Protein AF-A0ABD0MLN9-F1 (afdb_monomer_lite)

Structure (mmCIF, N/CA/C/O backbone):
data_AF-A0ABD0MLN9-F1
#
_entry.id   AF-A0ABD0MLN9-F1
#
loop_
_atom_site.group_PDB
_atom_site.id
_atom_site.type_symbol
_atom_site.label_atom_id
_atom_site.label_alt_id
_atom_site.label_comp_id
_atom_site.label_asym_id
_atom_site.label_entity_id
_atom_site.label_seq_id
_atom_site.pdbx_PDB_ins_code
_atom_site.Cartn_x
_atom_site.Cartn_y
_atom_site.Cartn_z
_atom_site.occupancy
_atom_site.B_iso_or_equiv
_atom_site.auth_seq_id
_atom_site.auth_comp_id
_atom_site.auth_asym_id
_atom_site.auth_atom_id
_atom_site.pdbx_PDB_model_num
ATOM 1 N N . PHE A 1 1 ? -8.188 5.119 -1.492 1.00 92.81 1 PHE A N 1
ATOM 2 C CA . PHE A 1 1 ? -7.077 5.698 -2.276 1.00 92.81 1 PHE A CA 1
ATOM 3 C C . PHE A 1 1 ? -7.629 6.707 -3.262 1.00 92.81 1 PHE A C 1
ATOM 5 O O . PHE A 1 1 ? -8.692 6.470 -3.816 1.00 92.81 1 PHE A O 1
ATOM 12 N N . MET A 1 2 ? -6.922 7.811 -3.482 1.00 95.19 2 MET A N 1
ATOM 13 C CA . MET A 1 2 ? -7.246 8.811 -4.505 1.00 95.19 2 MET A CA 1
ATOM 14 C C . MET A 1 2 ? -6.347 8.648 -5.739 1.00 95.19 2 MET A C 1
ATOM 16 O O . MET A 1 2 ? -6.814 8.836 -6.862 1.00 95.19 2 MET A O 1
ATOM 20 N N . MET A 1 3 ? -5.100 8.208 -5.547 1.00 96.62 3 MET A N 1
ATOM 21 C CA . MET A 1 3 ? -4.138 7.905 -6.611 1.00 96.62 3 MET A CA 1
ATOM 22 C C . MET A 1 3 ? -3.256 6.714 -6.216 1.00 96.62 3 MET A C 1
ATOM 24 O O . MET A 1 3 ? -2.905 6.582 -5.041 1.00 96.62 3 MET A O 1
ATOM 28 N N . LEU A 1 4 ? -2.900 5.892 -7.202 1.00 98.06 4 LEU A N 1
ATOM 29 C CA . LEU A 1 4 ? -1.835 4.893 -7.143 1.00 98.06 4 LEU A CA 1
ATOM 30 C C . LEU A 1 4 ? -1.061 4.971 -8.468 1.00 98.06 4 LEU A C 1
ATOM 32 O O . LEU A 1 4 ? -1.686 5.019 -9.525 1.00 98.06 4 LEU A O 1
ATOM 36 N N . SER A 1 5 ? 0.263 5.044 -8.402 1.00 98.31 5 SER A N 1
ATOM 37 C CA . SER A 1 5 ? 1.179 5.082 -9.542 1.00 98.31 5 SER A CA 1
ATOM 38 C C . SER A 1 5 ? 2.496 4.451 -9.094 1.00 98.31 5 SER A C 1
ATOM 40 O O . SER A 1 5 ? 3.353 5.130 -8.533 1.00 98.31 5 SER A O 1
ATOM 42 N N . LEU A 1 6 ? 2.597 3.131 -9.250 1.00 98.25 6 LEU A N 1
ATOM 43 C CA . LEU A 1 6 ? 3.741 2.293 -8.872 1.00 98.25 6 LEU A CA 1
ATOM 44 C C . LEU A 1 6 ? 4.126 1.369 -10.032 1.00 98.25 6 LEU A C 1
ATOM 46 O O . LEU A 1 6 ? 3.343 1.204 -10.975 1.00 98.25 6 LEU A O 1
ATOM 50 N N . GLU A 1 7 ? 5.282 0.705 -9.942 1.00 98.31 7 GLU A N 1
ATOM 51 C CA . GLU A 1 7 ? 5.617 -0.365 -10.882 1.00 98.31 7 GLU A CA 1
ATOM 52 C C . GLU A 1 7 ? 4.531 -1.451 -10.877 1.00 98.31 7 GLU A C 1
ATOM 54 O O . GLU A 1 7 ? 4.103 -1.935 -9.830 1.00 98.31 7 GLU A O 1
ATOM 59 N N . PHE A 1 8 ? 4.059 -1.832 -12.065 1.00 97.88 8 PHE A N 1
ATOM 60 C CA . PHE A 1 8 ? 3.139 -2.953 -12.212 1.00 97.88 8 PHE A CA 1
ATOM 61 C C . PHE A 1 8 ? 3.908 -4.271 -12.313 1.00 97.88 8 PHE A C 1
ATOM 63 O O . PHE A 1 8 ? 4.771 -4.437 -13.176 1.00 97.88 8 PHE A O 1
ATOM 70 N N . ASP A 1 9 ? 3.502 -5.233 -11.493 1.00 96.38 9 ASP A N 1
ATOM 71 C CA . ASP A 1 9 ? 3.883 -6.635 -11.589 1.00 96.38 9 ASP A CA 1
ATOM 72 C C . ASP A 1 9 ? 2.684 -7.509 -11.191 1.00 96.38 9 ASP A C 1
ATOM 74 O O . ASP A 1 9 ? 1.903 -7.139 -10.316 1.00 96.38 9 ASP A O 1
ATOM 78 N N . HIS A 1 10 ? 2.545 -8.697 -11.786 1.00 95.56 10 HIS A N 1
ATOM 79 C CA . HIS A 1 10 ? 1.407 -9.594 -11.531 1.00 95.56 10 HIS A CA 1
ATOM 80 C C . HIS A 1 10 ? 1.271 -10.035 -10.066 1.00 95.56 10 HIS A C 1
ATOM 82 O O . HIS A 1 10 ? 0.187 -10.418 -9.629 1.00 95.56 10 HIS A O 1
ATOM 88 N N . SER A 1 11 ? 2.368 -9.999 -9.319 1.00 95.75 11 SER A N 1
ATOM 89 C CA . SER A 1 11 ? 2.463 -10.400 -7.915 1.00 95.75 11 SER A CA 1
ATOM 90 C C . SER A 1 11 ? 2.811 -9.241 -6.979 1.00 95.75 11 SER A C 1
ATOM 92 O O . SER A 1 11 ? 2.921 -9.462 -5.771 1.00 95.75 11 SER A O 1
ATOM 94 N N . CYS A 1 12 ? 2.962 -8.021 -7.509 1.00 96.81 12 CYS A N 1
ATOM 95 C CA . CYS A 1 12 ? 3.347 -6.824 -6.767 1.00 96.81 12 CYS A CA 1
ATOM 96 C C . CYS A 1 12 ? 4.553 -7.068 -5.840 1.00 96.81 12 CYS A C 1
ATOM 98 O O . CYS A 1 12 ? 4.440 -6.940 -4.619 1.00 96.81 12 CYS A O 1
ATOM 100 N N . GLN A 1 13 ? 5.686 -7.503 -6.404 1.00 96.56 13 GLN A N 1
ATOM 101 C CA . GLN A 1 13 ? 6.888 -7.827 -5.615 1.00 96.56 13 GLN A CA 1
ATOM 102 C C . GLN A 1 13 ? 7.893 -6.673 -5.502 1.00 96.56 13 GLN A C 1
ATOM 104 O O . GLN A 1 13 ? 8.640 -6.645 -4.527 1.00 96.56 13 GLN A O 1
ATOM 109 N N . TYR A 1 14 ? 7.915 -5.768 -6.487 1.00 97.31 14 TYR A N 1
ATOM 110 C CA . TYR A 1 14 ? 8.877 -4.663 -6.582 1.00 97.31 14 TYR A CA 1
ATOM 111 C C . TYR A 1 14 ? 8.396 -3.462 -5.762 1.00 97.31 14 TYR A C 1
ATOM 113 O O . TYR A 1 14 ? 8.746 -3.332 -4.589 1.00 97.31 14 TYR A O 1
ATOM 121 N N . ASP A 1 15 ? 7.488 -2.671 -6.333 1.00 98.44 15 ASP A N 1
ATOM 122 C CA . ASP A 1 15 ? 6.836 -1.562 -5.649 1.00 98.44 15 ASP A CA 1
ATOM 123 C C . ASP A 1 15 ? 5.419 -1.940 -5.228 1.00 98.44 15 ASP A C 1
ATOM 125 O O . ASP A 1 15 ? 4.609 -2.377 -6.050 1.00 98.44 15 ASP A O 1
ATOM 129 N N . TYR A 1 16 ? 5.075 -1.738 -3.958 1.00 98.38 16 TYR A N 1
ATOM 130 C CA . TYR A 1 16 ? 3.704 -1.946 -3.505 1.00 98.38 16 TYR A CA 1
ATOM 131 C C . TYR A 1 16 ? 3.349 -1.183 -2.236 1.00 98.38 16 TYR A C 1
ATOM 133 O O . TYR A 1 16 ? 4.173 -0.937 -1.354 1.00 98.38 16 TYR A O 1
ATOM 141 N N . VAL A 1 17 ? 2.054 -0.893 -2.111 1.00 98.31 17 VAL A N 1
ATOM 142 C CA . VAL A 1 17 ? 1.424 -0.527 -0.843 1.00 98.31 17 VAL A CA 1
ATOM 143 C C . VAL A 1 17 ? 0.685 -1.742 -0.303 1.00 98.31 17 VAL A C 1
ATOM 145 O O . VAL A 1 17 ? -0.200 -2.294 -0.959 1.00 98.31 17 VAL A O 1
ATOM 148 N N . GLU A 1 18 ? 1.024 -2.150 0.911 1.00 98.38 18 GLU A N 1
ATOM 149 C CA . GLU A 1 18 ? 0.321 -3.183 1.658 1.00 98.38 18 GLU A CA 1
ATOM 150 C C . GLU A 1 18 ? -0.493 -2.548 2.786 1.00 98.38 18 GLU A C 1
ATOM 152 O O . GLU A 1 18 ? 0.005 -1.732 3.563 1.00 98.38 18 GLU A O 1
ATOM 157 N N . VAL A 1 19 ? -1.765 -2.929 2.870 1.00 98.06 19 VAL A N 1
ATOM 158 C CA . VAL A 1 19 ? -2.702 -2.427 3.877 1.00 98.06 19 VAL A CA 1
ATOM 159 C C . VAL A 1 19 ? -3.049 -3.552 4.836 1.00 98.06 19 VAL A C 1
ATOM 161 O O . VAL A 1 19 ? -3.474 -4.630 4.409 1.00 98.06 19 VAL A O 1
ATOM 164 N N . ARG A 1 20 ? -2.886 -3.300 6.135 1.00 98.38 20 ARG A N 1
ATOM 165 C CA . ARG A 1 20 ? -3.127 -4.268 7.208 1.00 98.38 20 ARG A CA 1
ATOM 166 C C . ARG A 1 20 ? -4.171 -3.760 8.194 1.00 98.38 20 ARG A C 1
ATOM 168 O O . ARG A 1 20 ? -4.245 -2.570 8.485 1.00 98.38 20 ARG A O 1
ATOM 175 N N . ASP A 1 21 ? -4.968 -4.690 8.700 1.00 97.81 21 ASP A N 1
ATOM 176 C CA . ASP A 1 21 ? -6.097 -4.464 9.599 1.00 97.81 21 ASP A CA 1
ATOM 177 C C . ASP A 1 21 ? -5.651 -4.520 11.067 1.00 97.81 21 ASP A C 1
ATOM 179 O O . ASP A 1 21 ? -5.602 -5.596 11.672 1.00 97.81 21 ASP A O 1
ATOM 183 N N . GLY A 1 22 ? -5.241 -3.373 11.609 1.00 97.19 22 GLY A N 1
ATOM 184 C CA . GLY A 1 22 ? -4.705 -3.221 12.961 1.00 97.19 22 GLY A CA 1
ATOM 185 C C . GLY A 1 22 ? -3.495 -2.286 13.017 1.00 97.19 22 GLY A C 1
ATOM 186 O O . GLY A 1 22 ? -3.211 -1.559 12.072 1.00 97.19 22 GLY A O 1
ATOM 187 N N . GLU A 1 23 ? -2.790 -2.287 14.146 1.00 97.00 23 GLU A N 1
ATOM 188 C CA . GLU A 1 23 ? -1.778 -1.269 14.471 1.00 97.00 23 GLU A CA 1
ATOM 189 C C . GLU A 1 23 ? -0.358 -1.580 13.964 1.00 97.00 23 GLU A C 1
ATOM 191 O O . GLU A 1 23 ? 0.505 -0.702 13.977 1.00 97.00 23 GLU A O 1
ATOM 196 N N . SER A 1 24 ? -0.071 -2.811 13.521 1.00 97.38 24 SER A N 1
ATOM 197 C CA . SER A 1 24 ? 1.316 -3.252 13.297 1.00 97.38 24 SER A CA 1
ATOM 198 C C . SER A 1 24 ? 1.525 -4.093 12.039 1.00 97.38 24 SER A C 1
ATOM 200 O O . SER A 1 24 ? 0.586 -4.556 11.395 1.00 97.38 24 SER A O 1
ATOM 202 N N . LEU A 1 25 ? 2.792 -4.383 11.738 1.00 97.56 25 LEU A N 1
ATOM 203 C CA . LEU A 1 25 ? 3.190 -5.323 10.686 1.00 97.56 25 LEU A CA 1
ATOM 204 C C . LEU A 1 25 ? 2.727 -6.766 10.941 1.00 97.56 25 LEU A C 1
ATOM 206 O O . LEU A 1 25 ? 2.657 -7.552 10.003 1.00 97.56 25 LEU A O 1
ATOM 210 N N . ASN A 1 26 ? 2.370 -7.121 12.178 1.00 97.75 26 ASN A N 1
ATOM 211 C CA . ASN A 1 26 ? 1.817 -8.441 12.498 1.00 97.75 26 ASN A CA 1
ATOM 212 C C . ASN A 1 26 ? 0.299 -8.518 12.263 1.00 97.75 26 ASN A C 1
ATOM 214 O O . ASN A 1 26 ? -0.287 -9.596 12.342 1.00 97.75 26 ASN A O 1
ATOM 218 N N . SER A 1 27 ? -0.351 -7.387 11.978 1.00 98.50 27 SER A N 1
ATOM 219 C CA . SER A 1 27 ? -1.782 -7.319 11.700 1.00 98.50 27 SER A CA 1
ATOM 220 C C . SER A 1 27 ? -2.139 -7.984 10.365 1.00 98.50 27 SER A C 1
ATOM 222 O O . SER A 1 27 ? -1.317 -8.071 9.445 1.00 98.50 27 SER A O 1
ATOM 224 N N . ARG A 1 28 ? -3.387 -8.460 10.257 1.00 98.12 28 ARG A N 1
ATOM 225 C CA . ARG A 1 28 ? -3.899 -9.207 9.096 1.00 98.12 28 ARG A CA 1
ATOM 226 C C . ARG A 1 28 ? -3.794 -8.372 7.820 1.00 98.12 28 ARG A C 1
ATOM 228 O O . ARG A 1 28 ? -4.279 -7.246 7.786 1.00 98.12 28 ARG A O 1
ATOM 235 N N . VAL A 1 29 ? -3.234 -8.939 6.754 1.00 98.19 29 VAL A N 1
ATOM 236 C CA . VAL A 1 29 ? -3.191 -8.283 5.437 1.00 98.19 29 VAL A CA 1
ATOM 237 C C . VAL A 1 29 ? -4.602 -8.196 4.852 1.00 98.19 29 VAL A C 1
ATOM 239 O O . VAL A 1 29 ? -5.305 -9.202 4.761 1.00 98.19 29 VAL A O 1
ATOM 242 N N . ILE A 1 30 ? -5.010 -6.989 4.462 1.00 97.62 30 ILE A N 1
ATOM 243 C CA . ILE A 1 30 ? -6.234 -6.740 3.690 1.00 97.62 30 ILE A CA 1
ATOM 244 C C . ILE A 1 30 ? -5.933 -6.897 2.203 1.00 97.62 30 ILE A C 1
ATOM 246 O O . ILE A 1 30 ? -6.685 -7.548 1.486 1.00 97.62 30 ILE A O 1
ATOM 250 N N . GLY A 1 31 ? -4.831 -6.304 1.747 1.00 96.69 31 GLY A N 1
ATOM 251 C CA . GLY A 1 31 ? -4.422 -6.377 0.354 1.00 96.69 31 GLY A CA 1
ATOM 252 C C . GLY A 1 31 ? -3.074 -5.723 0.102 1.00 96.69 31 GLY A C 1
ATOM 253 O O . GLY A 1 31 ? -2.591 -4.920 0.906 1.00 96.69 31 GLY A O 1
ATOM 254 N N . ARG A 1 32 ? -2.497 -6.085 -1.041 1.00 97.69 32 ARG A N 1
ATOM 255 C CA . ARG A 1 32 ? -1.273 -5.524 -1.600 1.00 97.69 32 ARG A CA 1
ATOM 256 C C . ARG A 1 32 ? -1.591 -4.967 -2.981 1.00 97.69 32 ARG A C 1
ATOM 258 O O . ARG A 1 32 ? -2.258 -5.641 -3.761 1.00 97.69 32 ARG A O 1
ATOM 265 N N . TYR A 1 33 ? -1.131 -3.753 -3.255 1.00 97.94 33 TYR A N 1
ATOM 266 C CA . TYR A 1 33 ? -1.504 -3.002 -4.448 1.00 97.94 33 TYR A CA 1
ATOM 267 C C . TYR A 1 33 ? -0.274 -2.401 -5.125 1.00 97.94 33 TYR A C 1
ATOM 269 O O . TYR A 1 33 ? 0.575 -1.816 -4.452 1.00 97.94 33 TYR A O 1
ATOM 277 N N . CYS A 1 34 ? -0.215 -2.521 -6.448 1.00 98.19 34 CYS A N 1
ATOM 278 C CA . CYS A 1 34 ? 0.819 -1.962 -7.313 1.00 98.19 34 CYS A CA 1
ATOM 279 C C . CYS A 1 34 ? 0.217 -1.557 -8.670 1.00 98.19 34 CYS A C 1
ATOM 281 O O . CYS A 1 34 ? -0.984 -1.732 -8.897 1.00 98.19 34 CYS A O 1
ATOM 283 N N . GLY A 1 35 ? 1.029 -1.000 -9.570 1.00 98.12 35 GLY A N 1
ATOM 284 C CA . GLY A 1 35 ? 0.546 -0.438 -10.830 1.00 98.12 35 GLY A CA 1
ATOM 285 C C . GLY A 1 35 ? -0.201 0.887 -10.650 1.00 98.12 35 GLY A C 1
ATOM 286 O O . GLY A 1 35 ? 0.092 1.677 -9.753 1.00 98.12 35 GLY A O 1
ATOM 287 N N . ASN A 1 36 ? -1.168 1.139 -11.532 1.00 97.81 36 ASN A N 1
ATOM 288 C CA . ASN A 1 36 ? -1.916 2.399 -11.603 1.00 97.81 36 ASN A CA 1
ATOM 289 C C . ASN A 1 36 ? -3.430 2.242 -11.368 1.00 97.81 36 ASN A C 1
ATOM 291 O O . ASN A 1 36 ? -4.185 3.212 -11.479 1.00 97.81 36 ASN A O 1
ATOM 295 N N . GLU A 1 37 ? -3.890 1.032 -11.046 1.00 96.44 37 GLU A N 1
ATOM 296 C CA . GLU A 1 37 ? -5.288 0.792 -10.712 1.00 96.44 37 GLU A CA 1
ATOM 297 C C . GLU A 1 37 ? -5.568 1.241 -9.277 1.00 96.44 37 GLU A C 1
ATOM 299 O O . GLU A 1 37 ? -4.877 0.868 -8.330 1.00 96.44 37 GLU A O 1
ATOM 304 N N . ARG A 1 38 ? -6.603 2.064 -9.097 1.00 94.62 38 ARG A N 1
ATOM 305 C CA . ARG A 1 38 ? -6.979 2.564 -7.775 1.00 94.62 38 ARG A CA 1
ATOM 306 C C . ARG A 1 38 ? -7.568 1.419 -6.931 1.00 94.62 38 ARG A C 1
ATOM 308 O O . ARG A 1 38 ? -8.605 0.884 -7.320 1.00 94.62 38 ARG A O 1
ATOM 315 N N . PRO A 1 39 ? -7.012 1.119 -5.739 1.00 94.88 39 PRO A N 1
ATOM 316 C CA . PRO A 1 39 ? -7.594 0.124 -4.844 1.00 94.88 39 PRO A CA 1
ATOM 317 C C . PRO A 1 39 ? -9.022 0.489 -4.411 1.00 94.88 39 PRO A C 1
ATOM 319 O O . PRO A 1 39 ? -9.329 1.684 -4.274 1.00 94.88 39 PRO A O 1
ATOM 322 N N . PRO A 1 40 ? -9.877 -0.510 -4.116 1.00 92.56 40 PRO A N 1
ATOM 323 C CA . PRO A 1 40 ? -11.209 -0.267 -3.573 1.00 92.56 40 PRO A CA 1
ATOM 324 C C . PRO A 1 40 ? -11.144 0.464 -2.223 1.00 92.56 40 PRO A C 1
ATOM 326 O O . PRO A 1 40 ? -10.097 0.544 -1.575 1.00 92.56 40 PRO A O 1
ATOM 329 N N . SER A 1 41 ? -12.278 1.005 -1.776 1.00 93.94 41 SER A N 1
ATOM 330 C CA . SER A 1 41 ? -12.383 1.579 -0.431 1.00 93.94 41 SER A CA 1
ATOM 331 C C . SER A 1 41 ? -12.120 0.507 0.625 1.00 93.94 41 SER A C 1
ATOM 333 O O . SER A 1 41 ? -12.743 -0.552 0.613 1.00 93.94 41 SER A O 1
ATOM 335 N N . ILE A 1 42 ? -11.207 0.800 1.550 1.00 95.56 42 ILE A N 1
ATOM 336 C CA . ILE A 1 42 ? -10.802 -0.115 2.619 1.00 9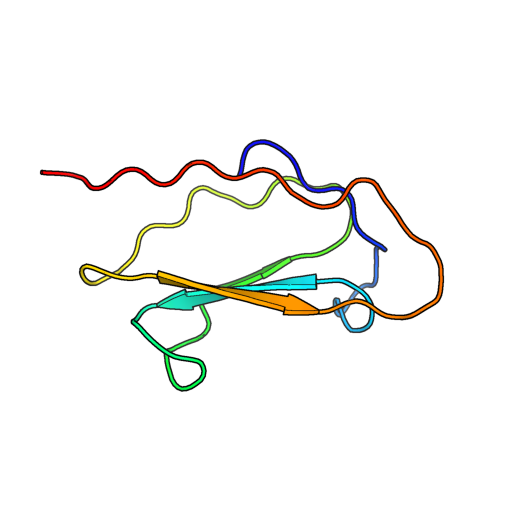5.56 42 ILE A CA 1
ATOM 337 C C . ILE A 1 42 ? -11.393 0.376 3.933 1.00 95.56 42 ILE A C 1
ATOM 339 O O . ILE A 1 42 ? -11.312 1.562 4.248 1.00 95.56 42 ILE A O 1
ATOM 343 N N . LYS A 1 43 ? -11.958 -0.552 4.704 1.00 94.62 43 LYS A N 1
ATOM 344 C CA . LYS A 1 43 ? -12.477 -0.307 6.047 1.00 94.62 43 LYS A CA 1
ATOM 345 C C . LYS A 1 43 ? -11.764 -1.238 7.024 1.00 94.62 43 LYS A C 1
ATOM 347 O O . LYS A 1 43 ? -11.724 -2.444 6.783 1.00 94.62 43 LYS A O 1
ATOM 352 N N . SER A 1 44 ? -11.198 -0.681 8.090 1.00 95.00 44 SER A N 1
ATOM 353 C CA . SER A 1 44 ? -10.681 -1.472 9.207 1.00 95.00 44 SER A CA 1
ATOM 354 C C . SER A 1 44 ? -11.818 -2.177 9.939 1.00 95.00 44 SER A C 1
ATOM 356 O O . SER A 1 44 ? -12.956 -1.701 9.973 1.00 95.00 44 SER A O 1
ATOM 358 N N . THR A 1 45 ? -11.509 -3.313 10.551 1.00 95.56 45 THR A N 1
ATOM 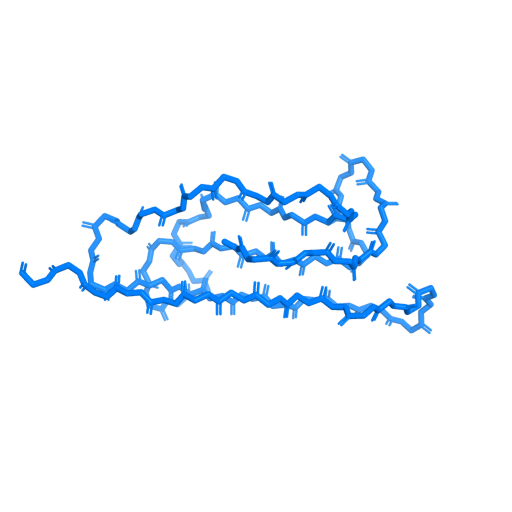359 C CA . THR A 1 45 ? -12.421 -3.952 11.509 1.00 95.56 45 THR A CA 1
ATOM 360 C C . THR A 1 45 ? -12.358 -3.279 12.88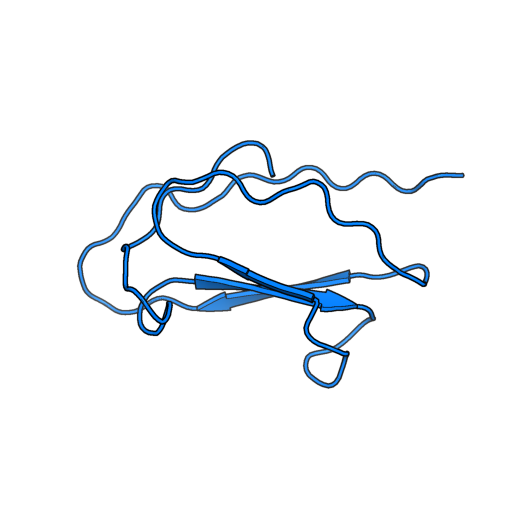0 1.00 95.56 45 THR A C 1
ATOM 362 O O . THR A 1 45 ? -13.352 -3.291 13.600 1.00 95.56 45 THR A O 1
ATOM 365 N N . GLY A 1 46 ? -11.219 -2.662 13.219 1.00 93.25 46 GLY A N 1
ATOM 366 C CA . GLY A 1 46 ? -11.015 -1.870 14.434 1.00 93.25 46 GLY A CA 1
ATOM 367 C C . GLY A 1 46 ? -10.726 -0.390 14.160 1.00 93.25 46 GLY A C 1
ATOM 368 O O . GLY A 1 46 ? -11.055 0.147 13.103 1.00 93.25 46 GLY A O 1
ATOM 369 N N . SER A 1 47 ? -10.065 0.263 15.114 1.00 93.62 47 SER A N 1
ATOM 370 C CA . SER A 1 47 ? -9.724 1.694 15.084 1.00 93.62 47 SER A CA 1
ATOM 371 C C . SER A 1 47 ? -8.469 2.032 14.276 1.00 93.62 47 SER A C 1
ATOM 373 O O . SER A 1 47 ? -8.049 3.187 14.244 1.00 93.62 47 SER A O 1
ATOM 375 N N . SER A 1 48 ? -7.810 1.045 13.664 1.00 94.69 48 SER A N 1
ATOM 376 C CA . SER A 1 48 ? -6.483 1.254 13.083 1.00 94.69 48 SER A CA 1
ATOM 377 C C . SER A 1 48 ? -6.259 0.458 11.806 1.00 94.69 48 SER A C 1
ATOM 379 O O . SER A 1 48 ? -6.703 -0.682 11.665 1.00 94.69 48 SER A O 1
ATOM 381 N N . LEU A 1 49 ? -5.521 1.081 10.891 1.00 96.56 49 LEU A N 1
ATOM 382 C CA . LEU A 1 49 ? -4.907 0.453 9.730 1.00 96.56 49 LEU A CA 1
ATOM 383 C C . LEU A 1 49 ? -3.404 0.706 9.790 1.00 96.56 49 LEU A C 1
ATOM 385 O O . LEU A 1 49 ? -2.974 1.810 10.125 1.00 96.56 49 LEU A O 1
ATOM 389 N N . HIS A 1 50 ? -2.621 -0.287 9.387 1.00 97.94 50 HIS A N 1
ATOM 390 C CA . HIS A 1 50 ? -1.185 -0.149 9.205 1.00 97.94 50 HIS A CA 1
ATOM 391 C C . HIS A 1 50 ? -0.877 -0.166 7.707 1.00 97.94 50 HIS A C 1
ATOM 393 O O . HIS A 1 50 ? -1.276 -1.091 6.995 1.00 97.94 50 HIS A O 1
ATOM 399 N N . ILE A 1 51 ? -0.198 0.876 7.227 1.00 97.69 51 ILE A N 1
ATOM 400 C CA . ILE A 1 51 ? 0.164 1.051 5.817 1.00 97.69 51 ILE A CA 1
ATOM 401 C C . ILE A 1 51 ? 1.669 0.850 5.681 1.00 97.69 51 ILE A C 1
ATOM 403 O O . ILE A 1 51 ? 2.445 1.602 6.268 1.00 97.69 51 ILE A O 1
ATOM 407 N N . LEU A 1 52 ? 2.071 -0.145 4.894 1.00 98.19 52 LEU A N 1
ATOM 408 C CA . LEU A 1 52 ? 3.463 -0.400 4.540 1.00 98.19 52 LEU A CA 1
ATOM 409 C C . LEU A 1 52 ? 3.671 -0.054 3.066 1.00 98.19 52 LEU A C 1
ATOM 411 O O . LEU A 1 52 ? 2.938 -0.542 2.209 1.00 98.19 52 LEU A O 1
ATOM 415 N N . PHE A 1 53 ? 4.685 0.754 2.774 1.00 98.12 53 PHE A N 1
ATOM 416 C CA . PHE A 1 53 ? 5.139 1.021 1.413 1.00 98.12 53 PHE A CA 1
ATOM 417 C C . PHE A 1 53 ? 6.539 0.434 1.220 1.00 98.12 53 PHE A C 1
ATOM 419 O O . PHE A 1 53 ? 7.437 0.721 2.012 1.00 98.12 53 PHE A O 1
ATOM 426 N N . ILE A 1 54 ? 6.697 -0.398 0.191 1.00 98.06 54 ILE A N 1
ATOM 427 C CA . ILE A 1 54 ? 7.966 -1.002 -0.230 1.00 98.06 54 ILE A CA 1
ATOM 428 C C . ILE A 1 54 ? 8.238 -0.567 -1.666 1.00 98.06 54 ILE A C 1
ATOM 430 O O . ILE A 1 54 ? 7.310 -0.519 -2.474 1.00 98.06 54 ILE A O 1
ATOM 434 N N . SER A 1 55 ? 9.497 -0.248 -1.956 1.00 97.50 55 SER A N 1
ATOM 435 C CA . SER A 1 55 ? 9.961 0.113 -3.291 1.00 97.50 55 SER A CA 1
ATOM 436 C C . SER A 1 55 ? 11.413 -0.312 -3.489 1.00 97.50 55 SER A C 1
ATOM 438 O O . SER A 1 55 ? 12.145 -0.474 -2.503 1.00 97.50 55 SER A O 1
ATOM 440 N N . ASP A 1 56 ? 11.817 -0.512 -4.742 1.00 95.69 56 ASP A N 1
ATOM 441 C CA . ASP A 1 56 ? 13.207 -0.778 -5.113 1.00 95.69 56 ASP A CA 1
ATOM 442 C C . ASP A 1 56 ? 13.888 0.434 -5.794 1.00 95.69 56 ASP A C 1
ATOM 444 O O . ASP A 1 56 ? 13.437 1.570 -5.683 1.00 95.69 56 ASP A O 1
ATOM 448 N N . GLY A 1 57 ? 15.075 0.236 -6.375 1.00 96.62 57 GLY A N 1
ATOM 449 C CA . GLY A 1 57 ? 15.855 1.316 -6.994 1.00 96.62 57 GLY A CA 1
ATOM 450 C C . GLY A 1 57 ? 15.534 1.588 -8.470 1.00 96.62 57 GLY A C 1
ATOM 451 O O . GLY A 1 57 ? 16.162 2.464 -9.073 1.00 96.62 57 GLY A O 1
ATOM 452 N N . TYR A 1 58 ? 14.624 0.829 -9.078 1.00 95.56 58 TYR A N 1
ATOM 453 C CA . TYR A 1 58 ? 14.320 0.836 -10.505 1.00 95.56 58 TYR A CA 1
ATOM 454 C C . TYR A 1 58 ? 12.872 1.265 -10.758 1.00 95.56 58 TYR A C 1
ATOM 456 O O . TYR A 1 58 ? 12.023 1.179 -9.891 1.00 95.56 58 TYR A O 1
ATOM 464 N N . LYS A 1 59 ? 12.607 1.776 -11.974 1.00 96.00 59 LYS A N 1
ATOM 465 C CA . LYS A 1 59 ? 11.262 2.167 -12.450 1.00 96.00 59 LYS A CA 1
ATOM 466 C C . LYS A 1 59 ? 10.438 2.939 -11.404 1.00 96.00 59 LYS A C 1
ATOM 468 O O . LYS A 1 59 ? 9.367 2.527 -10.997 1.00 96.00 59 LYS A O 1
ATOM 473 N N . ASN A 1 60 ? 10.938 4.110 -11.032 1.00 95.62 60 ASN A N 1
ATOM 474 C CA . ASN A 1 60 ? 10.277 4.994 -10.075 1.00 95.62 60 ASN A CA 1
ATOM 475 C C . ASN A 1 60 ? 9.046 5.689 -10.691 1.00 95.62 60 ASN A C 1
ATOM 477 O O . ASN A 1 60 ? 9.089 6.121 -11.847 1.00 95.62 60 ASN A O 1
ATOM 481 N N . PHE A 1 61 ? 7.992 5.864 -9.891 1.00 97.44 61 PHE A N 1
ATOM 482 C CA . PHE A 1 61 ? 6.729 6.509 -10.277 1.00 97.44 61 PHE A CA 1
ATOM 483 C C . PHE A 1 61 ? 6.246 7.507 -9.207 1.00 97.44 61 PHE A C 1
ATOM 485 O O . PHE A 1 61 ? 6.900 7.705 -8.184 1.00 97.44 61 PHE A O 1
ATOM 492 N N . ASP A 1 62 ? 5.090 8.141 -9.437 1.00 97.62 62 ASP A N 1
ATOM 493 C CA . ASP A 1 62 ? 4.566 9.233 -8.597 1.00 97.62 62 ASP A CA 1
ATOM 494 C C . ASP A 1 62 ? 4.116 8.796 -7.188 1.00 97.62 62 ASP A C 1
ATOM 496 O O . ASP A 1 62 ? 3.843 9.638 -6.329 1.00 97.62 62 ASP A O 1
ATOM 500 N N . GLY A 1 63 ? 4.006 7.491 -6.929 1.00 97.12 63 GLY A N 1
ATOM 501 C CA . GLY A 1 63 ? 3.636 6.952 -5.624 1.00 97.12 63 GLY A CA 1
ATOM 502 C C . GLY A 1 63 ? 2.124 6.864 -5.414 1.00 97.12 63 GLY A C 1
ATOM 503 O O . GLY A 1 63 ? 1.362 6.500 -6.311 1.00 97.12 63 GLY A O 1
ATOM 504 N N . PHE A 1 64 ? 1.658 7.155 -4.198 1.00 97.75 64 PHE A N 1
ATOM 505 C CA . PHE A 1 64 ? 0.245 7.033 -3.836 1.00 97.75 64 PHE A CA 1
ATOM 506 C C . PHE A 1 64 ? -0.260 8.226 -3.028 1.00 97.75 64 PHE A C 1
ATOM 508 O O . PHE A 1 64 ? 0.473 8.858 -2.272 1.00 97.75 64 PHE A O 1
ATOM 515 N N . PHE A 1 65 ? -1.560 8.490 -3.149 1.00 97.00 65 PHE A N 1
ATOM 516 C CA . PHE A 1 65 ? -2.272 9.447 -2.307 1.00 97.00 65 PHE A CA 1
ATOM 517 C C . PHE A 1 65 ? -3.528 8.786 -1.744 1.00 97.00 65 PHE A C 1
ATOM 519 O O . PHE A 1 65 ? -4.348 8.223 -2.482 1.00 97.00 65 PHE A O 1
ATOM 526 N N . ALA A 1 66 ? -3.691 8.844 -0.426 1.00 95.75 66 ALA A N 1
ATOM 527 C CA . ALA A 1 66 ? -4.820 8.267 0.285 1.00 95.75 66 ALA A CA 1
ATOM 528 C C . ALA A 1 66 ? -5.332 9.236 1.350 1.00 95.75 66 ALA A C 1
ATOM 530 O O . ALA A 1 66 ? -4.570 9.989 1.947 1.00 95.75 66 ALA A O 1
ATOM 531 N N . ILE A 1 67 ? -6.642 9.191 1.574 1.00 94.81 67 ILE A N 1
ATOM 532 C CA . ILE A 1 67 ? -7.319 9.951 2.617 1.00 94.81 67 ILE A CA 1
ATOM 533 C C . ILE A 1 67 ? -7.836 8.928 3.620 1.00 94.81 67 ILE A C 1
ATOM 535 O O . ILE A 1 67 ? -8.461 7.941 3.225 1.00 94.81 67 ILE A O 1
ATOM 539 N N . PHE A 1 68 ? -7.548 9.163 4.895 1.00 92.50 68 PHE A N 1
ATOM 540 C CA . PHE A 1 68 ? -8.105 8.404 6.004 1.00 92.50 68 PHE A CA 1
ATOM 541 C C . PHE A 1 68 ? -9.197 9.236 6.672 1.00 92.50 68 PHE A C 1
ATOM 543 O O . PHE A 1 68 ? -9.012 10.428 6.913 1.00 92.50 68 PHE A O 1
ATOM 550 N N . GLN A 1 69 ? -10.326 8.598 6.959 1.00 91.12 69 GLN A N 1
ATOM 551 C CA . GLN A 1 69 ? -11.421 9.193 7.705 1.00 91.12 69 GLN A CA 1
ATOM 552 C C . GLN A 1 69 ? -11.897 8.184 8.743 1.00 91.12 69 GLN A C 1
ATOM 554 O O . GLN A 1 69 ? -12.300 7.071 8.401 1.00 91.12 69 GLN A O 1
ATOM 559 N N . GLU A 1 70 ? -11.876 8.595 10.003 1.00 84.06 70 GLU A N 1
ATOM 560 C CA . GLU A 1 70 ? -12.510 7.848 11.078 1.00 84.06 70 GLU A CA 1
ATOM 561 C C . GLU A 1 70 ? -14.026 8.071 11.012 1.00 84.06 70 GLU A C 1
ATOM 563 O O . GLU A 1 70 ? -14.501 9.192 10.815 1.00 84.06 70 GLU A O 1
ATOM 568 N N . SER A 1 71 ? -14.797 6.991 11.105 1.00 72.44 71 SER A N 1
ATOM 569 C CA . SER A 1 71 ? -16.254 7.086 11.216 1.00 72.44 71 SER A CA 1
ATOM 570 C C . SER A 1 71 ? -16.589 7.191 12.701 1.00 72.44 71 SER A C 1
ATOM 572 O O . SER A 1 71 ? -16.522 6.179 13.394 1.00 72.44 71 SER A O 1
ATOM 574 N N . SER A 1 72 ? -16.858 8.410 13.178 1.00 63.56 72 SER A N 1
ATOM 575 C CA . SER A 1 72 ? -17.385 8.662 14.529 1.00 63.56 72 SER A CA 1
ATOM 576 C C . SER A 1 72 ? -18.801 8.123 14.709 1.00 63.56 72 SER A C 1
ATOM 578 O O . SER A 1 72 ? -19.551 8.088 13.704 1.00 63.56 72 SER A O 1
#

InterPro domains:
  IPR000859 CUB domain [PF00431] (3-68)
  IPR000859 CUB domain [PS01180] (1-71)
  IPR000859 CUB domain [cd00041] (1-69)
  IPR035914 Spermadhesin, CUB domain superfamily [G3DSA:2.60.120.290] (1-72)
 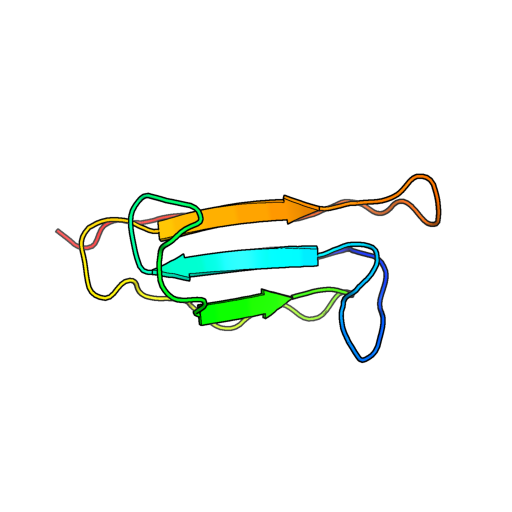 IPR035914 Spermadhesin, CUB domain superfamily [SSF49854] (1-70)
  IPR051659 Serine Protease S1 Domain-Containing Protein [PTHR24254] (1-72)

Secondary structure (DSSP, 8-state):
--EEE----TT--SSEEEEEESSSTTSEEEEEE-TTPPPPP---SSS-EEEEEE--SSS---EEE-------

Radius of gyration: 12.39 Å; chains: 1; bounding box: 33×20×28 Å

Sequence (72 aa):
FMMLSLEFDHSCQYDYVEVRDGESLNSRVIGRYCGNERPPSIKSTGSSLHILFISDGYKNFDGFFAIFQESS

Foldseek 3Di:
DPWAAADDDPVCPAWWKWKFQDDDPVGHTPDID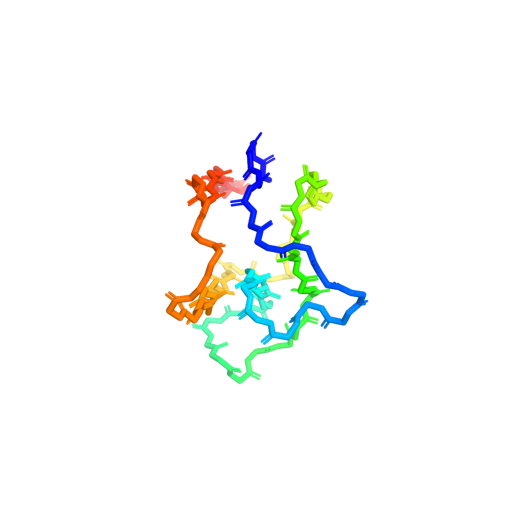GHTDDDDDDDHPDDDMDIDTHHDPPDDIPG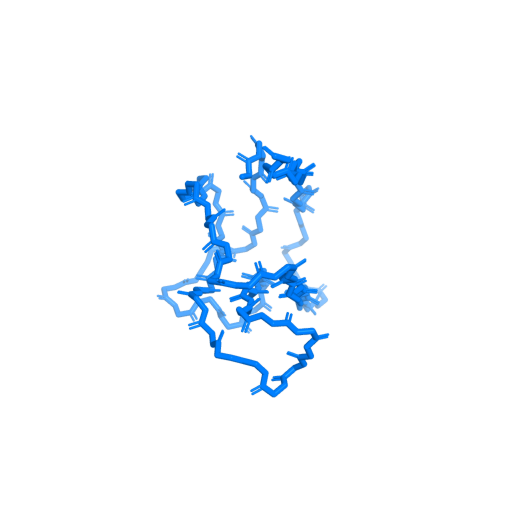DDDDDDDDD

pLDDT: mean 95.65, std 5.23, range [63.56, 98.5]

Organism: Cirrhinus mrigala (NCBI:txid683832)